Protein AF-A0A545SYM3-F1 (afdb_monomer_lite)

Radius of gyration: 13.39 Å; chains: 1; bounding box: 30×22×37 Å

Structure (mmCIF, N/CA/C/O backbone):
data_AF-A0A545SYM3-F1
#
_entry.id   AF-A0A545SYM3-F1
#
loop_
_atom_site.group_PDB
_atom_site.id
_atom_site.type_symbol
_atom_site.label_atom_id
_atom_site.label_alt_id
_atom_site.label_comp_id
_atom_site.label_asym_id
_atom_site.label_entity_id
_atom_site.label_seq_id
_atom_site.pdbx_PDB_ins_code
_atom_site.Cartn_x
_atom_site.Cartn_y
_atom_site.Cartn_z
_atom_site.occupancy
_atom_site.B_iso_or_equiv
_atom_site.auth_seq_id
_atom_site.auth_comp_id
_atom_site.auth_asym_id
_atom_site.auth_atom_id
_atom_site.pdbx_PDB_model_num
ATOM 1 N N . MET A 1 1 ? -0.976 -11.841 18.922 1.00 63.69 1 MET A N 1
ATOM 2 C CA . MET A 1 1 ? -0.346 -11.618 17.597 1.00 63.69 1 MET A CA 1
ATOM 3 C C . MET A 1 1 ? -1.337 -10.891 16.705 1.00 63.69 1 MET A C 1
ATOM 5 O O . MET A 1 1 ? -2.491 -11.298 16.674 1.00 63.69 1 MET A O 1
ATOM 9 N N . ARG A 1 2 ? -0.932 -9.825 16.006 1.00 76.88 2 ARG A N 1
ATOM 10 C CA . ARG A 1 2 ? -1.840 -9.090 15.114 1.00 76.88 2 ARG A CA 1
ATOM 11 C C . ARG A 1 2 ? -1.884 -9.761 13.742 1.00 76.88 2 ARG A C 1
ATOM 13 O O . ARG A 1 2 ? -0.850 -9.893 13.091 1.00 76.88 2 ARG A O 1
ATOM 20 N N . LYS A 1 3 ? -3.065 -10.189 13.298 1.00 89.44 3 LYS A N 1
ATOM 21 C CA . LYS A 1 3 ? -3.246 -10.820 11.984 1.0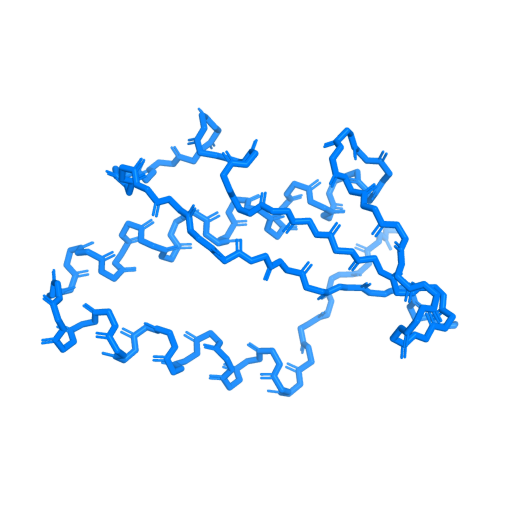0 89.44 3 LYS A CA 1
ATOM 22 C C . LYS A 1 3 ? -3.352 -9.752 10.895 1.00 89.44 3 LYS A C 1
ATOM 24 O O . LYS A 1 3 ? -4.063 -8.767 11.067 1.00 89.44 3 LYS A O 1
ATOM 29 N N . LEU A 1 4 ? -2.653 -9.957 9.781 1.00 92.12 4 LEU A N 1
ATOM 30 C CA . LEU A 1 4 ? -2.860 -9.196 8.551 1.00 92.12 4 LEU A CA 1
ATOM 31 C C . LEU A 1 4 ? -3.799 -9.983 7.639 1.00 92.12 4 LEU A C 1
ATOM 33 O O . LEU A 1 4 ? -3.509 -11.130 7.303 1.00 92.12 4 LEU A O 1
ATOM 37 N N . SER A 1 5 ? -4.883 -9.347 7.210 1.00 94.69 5 SER A N 1
ATOM 38 C CA . SER A 1 5 ? -5.790 -9.878 6.194 1.00 94.69 5 SER A CA 1
ATOM 39 C C . SER A 1 5 ? -5.868 -8.885 5.041 1.00 94.69 5 SER A C 1
ATOM 41 O O . SER A 1 5 ? -5.987 -7.684 5.267 1.00 94.69 5 SER A O 1
ATOM 43 N N . ILE A 1 6 ? -5.807 -9.385 3.809 1.00 96.19 6 ILE A N 1
ATOM 44 C CA . ILE A 1 6 ? -6.032 -8.581 2.604 1.00 96.19 6 ILE A CA 1
ATOM 45 C C . ILE A 1 6 ? -7.434 -8.909 2.102 1.00 96.19 6 ILE A C 1
ATOM 47 O O . ILE A 1 6 ? -7.745 -10.083 1.886 1.00 96.19 6 ILE A O 1
ATOM 51 N N . THR A 1 7 ? -8.279 -7.891 1.945 1.00 96.62 7 THR A N 1
ATOM 52 C CA . THR A 1 7 ? -9.651 -8.065 1.453 1.00 96.62 7 THR A CA 1
ATOM 53 C C . THR A 1 7 ? -9.659 -8.562 0.006 1.00 96.62 7 THR A C 1
ATOM 55 O O . THR A 1 7 ? -8.666 -8.438 -0.718 1.00 96.62 7 THR A O 1
ATOM 58 N N . ALA A 1 8 ? -10.790 -9.118 -0.437 1.00 97.50 8 ALA A N 1
ATOM 59 C CA . ALA A 1 8 ? -10.958 -9.524 -1.831 1.00 97.50 8 ALA A CA 1
ATOM 60 C C . ALA A 1 8 ? -10.740 -8.340 -2.790 1.00 97.50 8 ALA A C 1
ATOM 62 O O . ALA A 1 8 ? -9.965 -8.462 -3.733 1.00 97.50 8 ALA A O 1
ATOM 63 N N . THR A 1 9 ? -11.325 -7.176 -2.493 1.00 96.81 9 THR A N 1
ATOM 64 C CA . THR A 1 9 ? -11.146 -5.951 -3.289 1.00 96.81 9 THR A CA 1
ATOM 65 C C . THR A 1 9 ? -9.684 -5.518 -3.348 1.00 96.81 9 THR A C 1
ATOM 67 O O . THR A 1 9 ? -9.154 -5.338 -4.435 1.00 96.81 9 THR A O 1
ATOM 70 N N . ALA A 1 10 ? -8.976 -5.488 -2.213 1.00 97.19 10 ALA A N 1
ATOM 71 C CA . ALA A 1 10 ? -7.560 -5.125 -2.204 1.00 97.19 10 ALA A CA 1
ATOM 72 C C . ALA A 1 10 ? -6.688 -6.125 -2.989 1.00 97.19 10 ALA A C 1
ATOM 74 O O . ALA A 1 10 ? -5.698 -5.738 -3.604 1.00 97.19 10 ALA A O 1
ATOM 75 N N . ARG A 1 11 ? -7.042 -7.418 -3.015 1.00 97.88 11 ARG A N 1
ATOM 76 C CA . ARG A 1 11 ? -6.376 -8.410 -3.880 1.00 97.88 11 ARG A CA 1
ATOM 77 C C . ARG A 1 11 ? -6.601 -8.126 -5.367 1.00 97.88 11 ARG A C 1
ATOM 79 O O . ARG A 1 11 ? -5.657 -8.283 -6.147 1.00 97.88 11 ARG A O 1
ATOM 86 N N . TYR A 1 12 ? -7.810 -7.716 -5.753 1.00 98.25 12 TYR A N 1
ATOM 87 C CA . TYR A 1 12 ? -8.092 -7.285 -7.123 1.00 98.25 12 TYR A CA 1
ATOM 88 C C . TYR A 1 12 ? -7.291 -6.034 -7.481 1.00 98.25 12 TYR A C 1
ATOM 90 O O . TYR A 1 12 ? -6.600 -6.056 -8.495 1.00 98.25 12 TYR A O 1
ATOM 98 N N . ASP A 1 13 ? -7.263 -5.024 -6.608 1.00 97.81 13 ASP A N 1
ATOM 99 C CA . ASP A 1 13 ? -6.480 -3.800 -6.819 1.00 97.81 13 ASP A CA 1
ATOM 100 C C . ASP A 1 13 ? -4.993 -4.113 -7.024 1.00 97.81 13 ASP A C 1
ATOM 102 O O . ASP A 1 13 ? -4.373 -3.633 -7.968 1.00 97.81 13 ASP A O 1
ATOM 106 N N . LEU A 1 14 ? -4.405 -4.970 -6.180 1.00 97.31 14 LEU A N 1
ATOM 107 C CA . LEU A 1 14 ? -3.005 -5.385 -6.326 1.00 97.31 14 LEU A CA 1
ATOM 108 C C . LEU A 1 14 ? -2.748 -6.090 -7.666 1.00 97.31 14 LEU A C 1
ATOM 110 O O . LEU A 1 14 ? -1.714 -5.862 -8.295 1.00 97.31 14 LEU A O 1
ATOM 114 N N . THR A 1 15 ? -3.686 -6.928 -8.109 1.00 98.06 15 THR A N 1
ATOM 115 C CA . THR A 1 15 ? -3.582 -7.643 -9.388 1.00 98.06 15 THR A CA 1
ATOM 116 C C . THR A 1 15 ? -3.663 -6.677 -10.567 1.00 98.06 15 THR A C 1
ATOM 118 O O . THR A 1 15 ? -2.843 -6.762 -11.482 1.00 98.06 15 THR A O 1
ATOM 121 N N . ASP A 1 16 ? -4.605 -5.737 -10.527 1.00 98.25 16 ASP A N 1
ATOM 122 C CA . ASP A 1 16 ? -4.820 -4.757 -11.588 1.00 98.25 16 ASP A CA 1
ATOM 123 C C . ASP A 1 16 ? -3.658 -3.762 -11.686 1.00 98.25 16 ASP A C 1
ATOM 125 O O . ASP A 1 16 ? -3.094 -3.557 -12.761 1.00 98.25 16 ASP A O 1
ATOM 129 N N . ILE A 1 17 ? -3.179 -3.254 -10.542 1.00 96.62 17 ILE A N 1
ATOM 130 C CA . ILE A 1 17 ? -1.973 -2.420 -10.465 1.00 96.62 17 ILE A CA 1
ATOM 131 C C . ILE A 1 17 ? -0.790 -3.138 -11.106 1.00 96.62 17 ILE A C 1
ATOM 133 O O . ILE A 1 17 ? -0.048 -2.534 -11.885 1.00 96.62 17 ILE A O 1
ATOM 137 N N . ARG A 1 18 ? -0.600 -4.421 -10.786 1.00 97.62 18 ARG A N 1
ATOM 138 C CA . ARG A 1 18 ? 0.508 -5.203 -11.326 1.00 97.62 18 ARG A CA 1
ATOM 139 C C . ARG A 1 18 ? 0.369 -5.405 -12.831 1.00 97.62 18 ARG A C 1
ATOM 141 O O . ARG A 1 18 ? 1.352 -5.197 -13.536 1.00 97.62 18 ARG A O 1
ATOM 148 N N . LYS A 1 19 ? -0.822 -5.760 -13.323 1.00 98.44 19 LYS A N 1
ATOM 149 C CA . LYS A 1 19 ? -1.101 -5.909 -14.760 1.00 98.44 19 LYS A CA 1
ATOM 150 C C . LYS A 1 19 ? -0.823 -4.606 -15.507 1.00 98.44 19 LYS A C 1
ATOM 152 O O . LYS A 1 19 ? 0.035 -4.590 -16.381 1.00 98.44 19 LYS A O 1
ATOM 157 N N . TYR A 1 20 ? -1.435 -3.506 -15.070 1.00 97.81 20 TYR A N 1
ATOM 158 C CA . TYR A 1 20 ? -1.199 -2.177 -15.629 1.00 97.81 20 TYR A CA 1
ATOM 159 C C . TYR A 1 20 ? 0.294 -1.830 -15.654 1.00 97.81 20 TYR A C 1
ATOM 161 O O . TYR A 1 20 ? 0.808 -1.322 -16.648 1.00 97.81 20 TYR A O 1
ATOM 169 N N . THR A 1 21 ? 1.013 -2.116 -14.565 1.00 97.00 21 THR A N 1
ATOM 170 C CA . THR A 1 21 ? 2.437 -1.778 -14.465 1.00 97.00 21 THR A CA 1
ATOM 171 C C . THR A 1 21 ? 3.289 -2.636 -15.398 1.00 97.00 21 THR A C 1
ATOM 173 O O . THR A 1 21 ? 4.235 -2.116 -15.980 1.00 97.00 21 THR A O 1
ATOM 176 N N . ILE A 1 22 ? 2.951 -3.916 -15.593 1.00 98.38 22 ILE A N 1
ATOM 177 C CA . ILE A 1 22 ? 3.605 -4.765 -16.599 1.00 98.38 22 ILE A CA 1
ATOM 178 C C . ILE A 1 22 ? 3.386 -4.187 -17.997 1.00 98.38 22 ILE A C 1
ATOM 180 O O . ILE A 1 22 ? 4.355 -4.051 -18.739 1.00 98.38 22 ILE A O 1
ATOM 184 N N . ASP A 1 23 ? 2.149 -3.815 -18.324 1.00 98.38 23 ASP A N 1
ATOM 185 C CA . ASP A 1 23 ? 1.785 -3.345 -19.662 1.00 98.38 23 ASP A CA 1
ATOM 186 C C . ASP A 1 23 ? 2.486 -2.020 -20.022 1.00 98.38 23 ASP A C 1
ATOM 188 O O . ASP A 1 23 ? 2.844 -1.807 -21.177 1.00 98.38 23 ASP A O 1
ATOM 192 N N . HIS A 1 24 ? 2.746 -1.151 -19.036 1.00 97.31 24 HIS A N 1
ATOM 193 C CA . HIS A 1 24 ? 3.321 0.185 -19.266 1.00 97.31 24 HIS A CA 1
ATOM 194 C C . HIS A 1 24 ? 4.817 0.305 -18.934 1.00 97.31 24 HIS A C 1
ATOM 196 O O . HIS A 1 24 ? 5.501 1.163 -19.487 1.00 97.31 24 HIS A O 1
ATOM 202 N N . TYR A 1 25 ? 5.333 -0.514 -18.013 1.00 95.56 25 TYR A N 1
ATOM 203 C CA . TYR A 1 25 ? 6.695 -0.394 -17.464 1.00 95.56 25 TYR A CA 1
ATOM 204 C C . TYR A 1 25 ? 7.451 -1.730 -17.410 1.00 95.56 25 TYR A C 1
ATOM 206 O O . TYR A 1 25 ? 8.562 -1.809 -16.879 1.00 95.56 25 TYR A O 1
ATOM 214 N N . GLY A 1 26 ? 6.860 -2.799 -17.945 1.00 97.81 26 GLY A N 1
ATOM 215 C CA . GLY A 1 26 ? 7.449 -4.128 -17.959 1.00 97.81 26 GLY A CA 1
ATOM 216 C C . GLY A 1 26 ? 7.500 -4.801 -16.586 1.00 97.81 26 GLY A C 1
ATOM 217 O O . GLY A 1 26 ? 7.125 -4.266 -15.539 1.00 97.81 26 GLY A O 1
ATOM 218 N N . ARG A 1 27 ? 7.999 -6.040 -16.581 1.00 98.00 27 ARG A N 1
ATOM 219 C CA . ARG A 1 27 ? 8.063 -6.878 -15.371 1.00 98.00 27 ARG A CA 1
ATOM 220 C C . ARG A 1 27 ? 8.990 -6.317 -14.295 1.00 98.00 27 ARG A C 1
ATOM 222 O O . ARG A 1 27 ? 8.711 -6.516 -13.117 1.00 98.00 27 ARG A O 1
ATOM 229 N N . SER A 1 28 ? 10.060 -5.627 -14.691 1.00 96.88 28 SER A N 1
ATOM 230 C CA . SER A 1 28 ? 10.975 -4.971 -13.752 1.00 96.88 28 SER A CA 1
ATOM 231 C C . SER A 1 28 ? 10.262 -3.845 -12.995 1.00 96.88 28 SER A C 1
ATOM 233 O O . SER A 1 28 ? 10.214 -3.882 -11.766 1.00 96.88 28 SER A O 1
ATOM 235 N N . GLY A 1 29 ? 9.571 -2.943 -13.710 1.00 96.38 29 GLY A N 1
ATOM 236 C CA . GLY A 1 29 ? 8.767 -1.887 -13.090 1.00 96.38 29 GLY A CA 1
ATOM 237 C C . GLY A 1 29 ? 7.663 -2.438 -12.185 1.00 96.38 29 GLY A C 1
ATOM 238 O O . GLY A 1 29 ? 7.449 -1.933 -11.083 1.00 96.38 29 GLY A O 1
ATOM 239 N N . ALA A 1 30 ? 7.011 -3.530 -12.594 1.00 97.31 30 ALA A N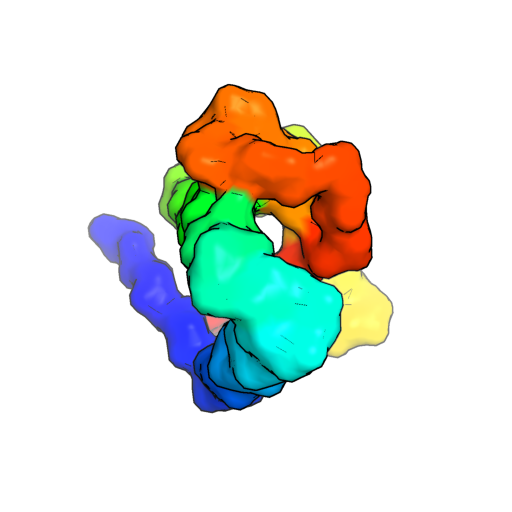 1
ATOM 240 C CA . ALA A 1 30 ? 6.032 -4.220 -11.755 1.00 97.31 30 ALA A CA 1
ATOM 241 C C . ALA A 1 30 ? 6.657 -4.802 -10.477 1.00 97.31 30 ALA A C 1
ATOM 243 O O . ALA A 1 30 ? 6.083 -4.665 -9.400 1.00 97.31 30 ALA A O 1
ATOM 244 N N . GLY A 1 31 ? 7.851 -5.396 -10.570 1.00 97.88 31 GLY A N 1
ATOM 245 C CA . GLY A 1 31 ? 8.594 -5.900 -9.414 1.00 97.88 31 GLY A CA 1
ATOM 246 C C . GLY A 1 31 ? 8.977 -4.793 -8.431 1.00 97.88 31 GLY A C 1
ATOM 247 O O . GLY A 1 31 ? 8.788 -4.948 -7.222 1.00 97.88 31 GLY A O 1
ATOM 248 N N . ALA A 1 32 ? 9.438 -3.650 -8.939 1.00 97.06 32 ALA A N 1
ATOM 249 C CA . ALA A 1 32 ? 9.730 -2.490 -8.109 1.00 97.06 32 ALA A CA 1
ATOM 250 C C . ALA A 1 32 ? 8.471 -1.954 -7.414 1.00 97.06 32 ALA A C 1
ATOM 252 O O . ALA A 1 32 ? 8.498 -1.659 -6.216 1.00 97.06 32 ALA A O 1
ATOM 253 N N . TYR A 1 33 ? 7.348 -1.862 -8.128 1.00 96.62 33 TYR A N 1
ATOM 254 C CA . TYR A 1 33 ? 6.091 -1.393 -7.546 1.00 96.62 33 TYR A CA 1
ATOM 255 C C . TYR A 1 33 ? 5.535 -2.371 -6.496 1.00 96.62 33 TYR A C 1
ATOM 257 O O . TYR A 1 33 ? 5.097 -1.943 -5.424 1.00 96.62 33 TYR A O 1
ATOM 265 N N . ASP A 1 34 ? 5.629 -3.680 -6.746 1.00 97.19 34 ASP A N 1
ATOM 266 C CA . ASP A 1 34 ? 5.279 -4.730 -5.782 1.00 97.19 34 ASP A CA 1
ATOM 267 C C . ASP A 1 34 ? 6.118 -4.605 -4.499 1.00 97.19 34 ASP A C 1
ATOM 269 O O . ASP A 1 34 ? 5.582 -4.717 -3.394 1.00 97.19 34 ASP A O 1
ATOM 273 N N . ALA A 1 35 ? 7.428 -4.352 -4.617 1.00 97.81 35 ALA A N 1
ATOM 274 C CA . ALA A 1 35 ? 8.316 -4.165 -3.466 1.00 97.81 35 ALA A CA 1
ATOM 275 C C . ALA A 1 35 ? 7.904 -2.955 -2.611 1.00 97.81 35 ALA A C 1
ATOM 277 O O . ALA A 1 35 ? 7.879 -3.042 -1.380 1.00 97.81 35 ALA A O 1
ATOM 278 N N . LEU A 1 36 ? 7.517 -1.854 -3.258 1.00 98.19 36 LEU A N 1
ATOM 279 C CA . LEU A 1 36 ? 7.043 -0.653 -2.581 1.00 98.19 36 LEU A CA 1
ATOM 280 C C . LEU A 1 36 ? 5.734 -0.895 -1.817 1.00 98.19 36 LEU A C 1
ATOM 282 O O . LEU A 1 36 ? 5.637 -0.561 -0.636 1.00 98.19 36 LEU A O 1
ATOM 286 N N . LEU A 1 37 ? 4.732 -1.491 -2.472 1.00 97.69 37 LEU A N 1
ATOM 287 C CA . LEU A 1 37 ? 3.440 -1.770 -1.840 1.00 97.69 37 LEU A CA 1
ATOM 288 C C . LEU A 1 37 ? 3.583 -2.769 -0.688 1.00 97.69 37 LEU A C 1
ATOM 290 O O . LEU A 1 37 ? 3.002 -2.557 0.376 1.00 97.69 37 LEU A O 1
ATOM 294 N N . LYS A 1 38 ? 4.409 -3.811 -0.849 1.00 97.31 38 LYS A N 1
ATOM 295 C CA . LYS A 1 38 ? 4.726 -4.758 0.232 1.00 97.31 38 LYS A CA 1
ATOM 296 C C . LYS A 1 38 ? 5.341 -4.055 1.437 1.00 97.31 38 LYS A C 1
ATOM 298 O O . LYS A 1 38 ? 4.945 -4.351 2.564 1.00 97.31 38 LYS A O 1
ATOM 303 N N . GLN A 1 39 ? 6.274 -3.125 1.220 1.00 98.12 39 GLN A N 1
ATOM 304 C CA . GLN A 1 39 ? 6.862 -2.371 2.324 1.00 98.12 39 GLN A CA 1
ATOM 305 C C . GLN A 1 39 ? 5.820 -1.485 3.011 1.00 98.12 39 GLN A C 1
ATOM 307 O O . GLN A 1 39 ? 5.758 -1.486 4.234 1.00 98.12 39 GLN A O 1
ATOM 312 N N . ALA A 1 40 ? 4.960 -0.800 2.256 1.00 97.81 40 ALA A N 1
ATOM 313 C CA . ALA A 1 40 ? 3.902 0.032 2.825 1.00 97.81 40 ALA A CA 1
ATOM 314 C C . ALA A 1 40 ? 2.862 -0.772 3.629 1.00 97.81 40 ALA A C 1
ATOM 316 O O . ALA A 1 40 ? 2.437 -0.333 4.696 1.00 97.81 40 ALA A O 1
ATOM 317 N N . ILE A 1 41 ? 2.509 -1.981 3.180 1.00 97.44 41 ILE A N 1
ATOM 318 C CA . ILE A 1 41 ? 1.642 -2.904 3.930 1.00 97.44 41 ILE A CA 1
ATOM 319 C C . ILE A 1 41 ? 2.334 -3.384 5.215 1.00 97.44 41 ILE A C 1
ATOM 321 O O . ILE A 1 41 ? 1.719 -3.405 6.280 1.00 97.44 41 ILE A O 1
ATOM 325 N N . ARG A 1 42 ? 3.620 -3.752 5.140 1.00 96.81 42 ARG A N 1
ATOM 326 C CA . ARG A 1 42 ? 4.409 -4.145 6.319 1.00 96.81 42 ARG A CA 1
ATOM 327 C C . ARG A 1 42 ? 4.499 -3.006 7.330 1.00 96.81 42 ARG A C 1
ATOM 329 O O . ARG A 1 42 ? 4.342 -3.237 8.520 1.00 96.81 42 ARG A O 1
ATOM 336 N N . ASP A 1 43 ? 4.709 -1.796 6.837 1.00 97.19 43 ASP A N 1
ATOM 337 C CA . ASP A 1 43 ? 4.829 -0.570 7.611 1.00 97.19 43 ASP A CA 1
ATOM 338 C C . ASP A 1 43 ? 3.568 -0.295 8.447 1.00 97.19 43 ASP A C 1
ATOM 340 O O . ASP A 1 43 ? 3.690 -0.058 9.648 1.00 97.19 43 ASP A O 1
ATOM 344 N N . VAL A 1 44 ? 2.370 -0.378 7.851 1.00 96.50 44 VAL A N 1
ATOM 345 C CA . VAL A 1 44 ? 1.099 -0.242 8.596 1.00 96.50 44 VAL A CA 1
ATOM 346 C C . VAL A 1 44 ? 0.814 -1.460 9.478 1.00 96.50 44 VAL A C 1
ATOM 348 O O . VAL A 1 44 ? 0.214 -1.335 10.545 1.00 96.50 44 VAL A O 1
ATOM 351 N N . TRP A 1 45 ? 1.275 -2.651 9.078 1.00 95.88 45 TRP A N 1
ATOM 352 C CA . TRP A 1 45 ? 1.157 -3.857 9.896 1.00 95.88 45 TRP A CA 1
ATOM 353 C C . TRP A 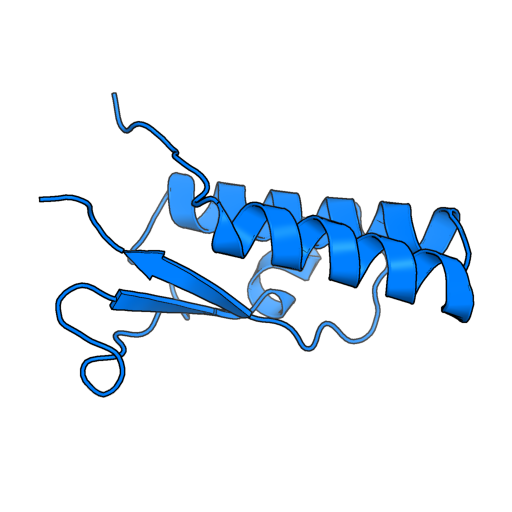1 45 ? 2.127 -3.890 11.085 1.00 95.88 45 TRP A C 1
ATOM 355 O O . TRP A 1 45 ? 1.849 -4.602 12.046 1.00 95.88 45 TRP A O 1
ATOM 365 N N . GLN A 1 46 ? 3.200 -3.110 11.101 1.00 95.94 46 GLN A N 1
ATOM 366 C CA . GLN A 1 46 ? 4.035 -2.942 12.292 1.00 95.94 46 GLN A CA 1
ATOM 367 C C . GLN A 1 46 ? 3.463 -1.854 13.201 1.00 95.94 46 GLN A C 1
ATOM 369 O O . GLN A 1 46 ? 3.217 -2.101 14.379 1.00 95.94 46 GLN A O 1
ATOM 374 N N . ASP A 1 47 ? 3.135 -0.696 12.632 1.00 96.56 47 ASP A N 1
ATOM 375 C CA . ASP A 1 47 ? 2.560 0.436 13.355 1.00 96.56 47 ASP A CA 1
ATOM 376 C C . ASP A 1 47 ? 1.427 1.076 12.526 1.00 96.56 47 ASP A C 1
ATOM 378 O O . ASP A 1 47 ? 1.698 1.795 11.562 1.00 96.56 47 ASP A O 1
ATOM 382 N N . PRO A 1 48 ? 0.148 0.836 12.872 1.00 95.69 48 PRO A N 1
ATOM 383 C CA . PRO A 1 48 ? -0.993 1.439 12.187 1.00 95.69 48 PRO A CA 1
ATOM 384 C C . PRO A 1 48 ? -1.088 2.944 12.442 1.00 95.69 48 PRO A C 1
ATOM 386 O O . PRO A 1 48 ? -1.652 3.689 11.653 1.00 95.69 48 PRO A O 1
ATOM 389 N N . PHE A 1 49 ? -0.562 3.432 13.559 1.00 96.44 49 PHE A N 1
ATOM 390 C CA . PHE A 1 49 ? -0.677 4.842 13.925 1.00 96.44 49 PHE A CA 1
ATOM 391 C C . PHE A 1 49 ? 0.564 5.640 13.530 1.00 96.44 49 PHE A C 1
ATOM 393 O O . PHE A 1 49 ? 0.674 6.819 13.862 1.00 96.44 49 PHE A O 1
ATOM 400 N N . ARG A 1 50 ? 1.457 5.021 12.750 1.00 95.75 50 ARG A N 1
ATOM 401 C CA . ARG A 1 50 ? 2.691 5.625 12.266 1.00 95.75 50 ARG A CA 1
ATOM 402 C C . ARG A 1 50 ? 2.473 6.984 11.593 1.00 95.75 50 ARG A C 1
ATOM 404 O O . ARG A 1 50 ? 1.440 7.188 10.936 1.00 95.75 50 ARG A O 1
ATOM 411 N N . PRO A 1 51 ? 3.480 7.878 11.625 1.00 97.38 51 PRO A N 1
ATOM 412 C CA . PRO A 1 51 ? 3.417 9.162 10.939 1.00 97.38 51 PRO A CA 1
ATOM 413 C C . PRO A 1 51 ? 2.965 9.034 9.480 1.00 97.38 51 PRO A C 1
ATOM 415 O O . PRO A 1 51 ? 3.477 8.218 8.706 1.00 97.38 51 PRO A O 1
ATOM 418 N N . GLY A 1 52 ? 1.975 9.852 9.120 1.00 96.44 52 GLY A N 1
ATOM 419 C CA . GLY A 1 52 ? 1.354 9.876 7.798 1.00 96.44 52 GLY A CA 1
ATOM 420 C C . GLY A 1 52 ? 0.185 8.908 7.609 1.00 96.44 52 GLY A C 1
ATOM 421 O O . GLY A 1 52 ? -0.510 9.019 6.598 1.00 96.44 52 GLY A O 1
ATOM 422 N N . SER A 1 53 ? -0.092 8.021 8.570 1.00 98.00 53 SER A N 1
ATOM 423 C CA . SER A 1 53 ? -1.373 7.325 8.605 1.00 98.00 53 SER A CA 1
ATOM 424 C C . SER A 1 53 ? -2.474 8.266 9.080 1.00 98.00 53 SER A C 1
ATOM 426 O O . SER A 1 53 ? -2.422 8.779 10.195 1.00 98.00 53 SER A O 1
ATOM 428 N N . LYS A 1 54 ? -3.520 8.430 8.272 1.00 98.00 54 LYS A N 1
ATOM 429 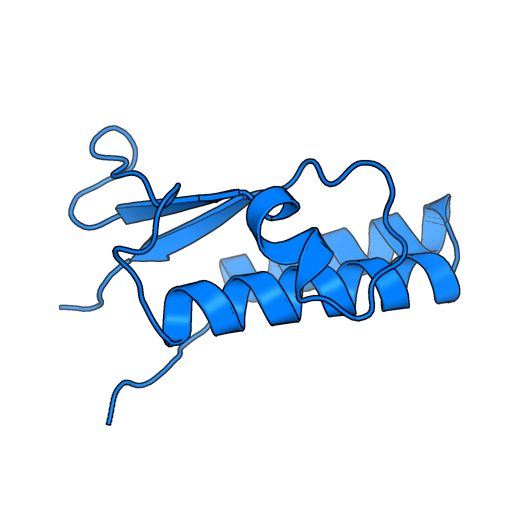C CA . LYS A 1 54 ? -4.599 9.387 8.542 1.00 98.00 54 LYS A CA 1
ATOM 430 C C . LYS A 1 54 ? -5.952 8.695 8.588 1.00 98.00 54 LYS A C 1
ATOM 432 O O . LYS A 1 54 ? -6.226 7.867 7.722 1.00 98.00 54 LYS A O 1
ATOM 437 N N . GLU A 1 55 ? -6.779 9.062 9.559 1.00 97.56 55 GLU A N 1
ATOM 438 C CA . GLU A 1 55 ? -8.179 8.631 9.625 1.00 97.56 55 GLU A CA 1
ATOM 439 C C . GLU A 1 55 ? -8.968 9.142 8.428 1.00 97.56 55 GLU A C 1
ATOM 441 O O . GLU A 1 55 ? -8.641 10.180 7.841 1.00 97.56 55 GLU A O 1
ATOM 446 N N . ARG A 1 56 ? -9.967 8.352 8.040 1.00 97.38 56 ARG A N 1
ATOM 447 C CA . ARG A 1 56 ? -10.846 8.608 6.904 1.00 97.38 56 ARG A CA 1
ATOM 448 C C . ARG A 1 56 ? -12.315 8.446 7.314 1.00 97.38 56 ARG A C 1
ATOM 450 O O . ARG A 1 56 ? -12.981 7.548 6.791 1.00 97.38 56 ARG A O 1
ATOM 457 N N . PRO A 1 57 ? -12.821 9.253 8.269 1.00 96.00 57 PRO A N 1
ATOM 458 C CA . PRO A 1 57 ? -14.214 9.166 8.711 1.00 96.00 57 PRO A CA 1
ATOM 459 C C . PRO A 1 57 ? -15.216 9.387 7.569 1.00 96.00 57 PRO A C 1
ATOM 461 O O . PRO A 1 57 ? -16.328 8.878 7.629 1.00 96.00 57 PRO A O 1
ATOM 464 N N . GLU A 1 58 ? -14.810 10.083 6.506 1.00 96.88 58 GLU A N 1
ATOM 465 C CA . GLU A 1 58 ? -15.589 10.273 5.284 1.00 96.88 58 GLU A CA 1
ATOM 466 C C . GLU A 1 58 ? -15.783 8.988 4.460 1.00 96.88 58 GLU A C 1
ATOM 468 O O . GLU A 1 58 ? -16.698 8.923 3.646 1.00 96.88 58 GLU A O 1
ATOM 473 N N . ILE A 1 59 ? -14.937 7.968 4.658 1.00 94.88 59 ILE A N 1
ATOM 474 C CA . ILE A 1 59 ? -15.063 6.648 4.016 1.00 94.88 59 ILE A CA 1
ATOM 475 C C . ILE A 1 59 ? -15.799 5.678 4.947 1.00 94.88 59 ILE A C 1
ATOM 477 O O . ILE A 1 59 ? -16.591 4.855 4.494 1.00 94.88 59 ILE A O 1
ATOM 481 N N . GLY A 1 60 ? -15.529 5.756 6.251 1.00 92.81 60 GLY A N 1
ATOM 482 C CA . GLY A 1 60 ? -16.186 4.928 7.254 1.00 92.81 60 GLY A CA 1
ATOM 483 C C . GLY A 1 60 ? -15.442 4.886 8.590 1.00 92.81 60 GLY A C 1
ATOM 484 O O . GLY A 1 60 ? -14.293 5.332 8.693 1.00 92.81 60 GLY A O 1
ATOM 485 N N . PRO A 1 61 ? -16.078 4.334 9.637 1.00 91.69 61 PRO A N 1
ATOM 486 C CA . PRO A 1 61 ? -15.471 4.233 10.957 1.00 91.69 61 PRO A CA 1
ATOM 487 C C . PRO A 1 61 ? -14.244 3.316 10.930 1.00 91.69 61 PRO A C 1
ATOM 489 O O . PRO A 1 61 ? -14.231 2.292 10.249 1.00 91.69 61 PRO A O 1
ATOM 492 N N . ASN A 1 62 ? -13.211 3.672 11.698 1.00 92.00 62 ASN A N 1
ATOM 493 C CA . ASN A 1 62 ? -11.961 2.910 11.833 1.00 92.00 62 ASN A CA 1
ATOM 494 C C . ASN A 1 62 ? -11.169 2.699 10.529 1.00 92.00 62 ASN A C 1
ATOM 496 O O . ASN A 1 62 ? -10.221 1.908 10.515 1.00 92.00 62 ASN A O 1
ATOM 500 N N . ILE A 1 63 ? -11.511 3.409 9.449 1.00 96.56 63 ILE A N 1
ATOM 501 C CA . ILE A 1 63 ? -10.758 3.387 8.196 1.00 96.56 63 ILE A CA 1
ATOM 502 C C . ILE A 1 63 ? -9.632 4.411 8.266 1.00 96.56 63 ILE A C 1
ATOM 504 O O . ILE A 1 63 ? -9.797 5.555 8.698 1.00 96.56 63 ILE A O 1
ATOM 508 N N . ARG A 1 64 ? -8.457 3.990 7.809 1.00 98.00 64 ARG A N 1
ATOM 509 C CA . ARG A 1 64 ? -7.262 4.816 7.716 1.00 98.00 64 ARG A CA 1
ATOM 510 C C . ARG A 1 64 ? -6.652 4.672 6.333 1.00 98.00 64 ARG A C 1
ATOM 512 O O . ARG A 1 64 ? -6.787 3.644 5.670 1.00 98.00 64 ARG A O 1
ATOM 519 N N . SER A 1 65 ? -5.946 5.711 5.909 1.00 98.31 65 SER A N 1
ATOM 520 C CA . SER A 1 65 ? -5.133 5.681 4.698 1.00 98.31 65 SER A CA 1
ATOM 521 C C . SER A 1 65 ? -3.659 5.881 5.016 1.00 98.31 65 SER A C 1
ATOM 523 O O . SER A 1 65 ? -3.314 6.585 5.968 1.00 98.31 65 SER A O 1
ATOM 525 N N . TYR A 1 66 ? -2.798 5.309 4.182 1.00 98.31 66 TYR A N 1
ATOM 526 C CA . TYR A 1 66 ? -1.355 5.474 4.275 1.00 98.31 66 TYR A CA 1
ATOM 527 C C . TYR A 1 66 ? -0.726 5.584 2.883 1.00 98.31 66 TYR A C 1
ATOM 529 O O . TYR A 1 66 ? -0.938 4.726 2.026 1.00 98.31 66 TYR A O 1
ATOM 537 N N . HIS A 1 67 ? 0.028 6.655 2.632 1.00 98.12 67 HIS A N 1
ATOM 538 C CA . HIS A 1 67 ? 0.594 6.923 1.308 1.00 98.12 67 HIS A CA 1
ATOM 539 C C . HIS A 1 67 ? 1.884 6.126 1.068 1.00 98.12 67 HIS A C 1
ATOM 541 O O . HIS A 1 67 ? 2.822 6.219 1.858 1.00 98.12 67 HIS A O 1
ATOM 547 N N . SER A 1 68 ? 1.979 5.408 -0.058 1.00 97.06 68 SER A N 1
ATOM 548 C CA . SER A 1 68 ? 3.118 4.517 -0.358 1.00 97.06 68 SER A CA 1
ATOM 549 C C . SER A 1 68 ? 4.470 5.233 -0.452 1.00 97.06 68 SER A C 1
ATOM 551 O O . SER A 1 68 ? 5.491 4.645 -0.107 1.00 97.06 68 SER A O 1
ATOM 553 N N . THR A 1 69 ? 4.501 6.517 -0.837 1.00 97.06 69 THR A N 1
ATOM 55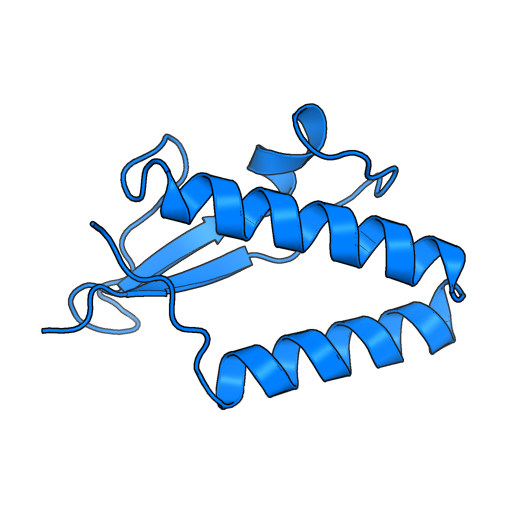4 C CA . THR A 1 69 ? 5.732 7.342 -0.828 1.00 97.06 69 THR A CA 1
ATOM 555 C C . THR A 1 69 ? 6.449 7.317 0.514 1.00 97.06 69 THR A C 1
ATOM 557 O O . THR A 1 69 ? 7.676 7.322 0.545 1.00 97.06 69 THR A O 1
ATOM 560 N N . LEU A 1 70 ? 5.702 7.248 1.618 1.00 97.19 70 LEU A N 1
ATOM 561 C CA . LEU A 1 70 ? 6.271 7.264 2.963 1.00 97.19 70 LEU A CA 1
ATOM 562 C C . LEU A 1 70 ? 7.105 6.012 3.261 1.00 97.19 70 LEU A C 1
ATOM 564 O O . LEU A 1 70 ? 7.896 6.036 4.200 1.00 97.19 70 LEU A O 1
ATOM 568 N N . SER A 1 71 ? 6.957 4.949 2.467 1.00 96.94 71 SER A N 1
ATOM 569 C CA . SER A 1 71 ? 7.696 3.686 2.570 1.00 96.94 71 SER A CA 1
ATOM 570 C C . SER A 1 71 ? 8.865 3.558 1.608 1.00 96.94 71 SER A C 1
ATOM 572 O O . SER A 1 71 ? 9.620 2.596 1.723 1.00 96.94 71 SER A O 1
ATOM 574 N N . ARG A 1 72 ? 9.037 4.508 0.681 1.00 95.50 72 ARG A N 1
ATOM 575 C CA . ARG A 1 72 ? 10.022 4.416 -0.405 1.00 95.50 72 ARG A CA 1
ATOM 576 C C . ARG A 1 72 ? 11.435 4.153 0.113 1.00 95.50 72 ARG A C 1
ATOM 578 O O . ARG A 1 72 ? 12.072 3.215 -0.345 1.00 95.50 72 ARG A O 1
ATOM 585 N N . GLU A 1 73 ? 11.878 4.913 1.112 1.00 94.56 73 GLU A N 1
ATOM 586 C CA . GLU A 1 73 ? 13.232 4.809 1.687 1.00 94.56 73 GLU A CA 1
ATOM 587 C C . GLU A 1 73 ? 13.514 3.469 2.379 1.00 94.56 73 GLU A C 1
ATOM 589 O O . GLU A 1 73 ? 14.664 3.062 2.484 1.00 94.56 73 GLU A O 1
ATOM 594 N N . ARG A 1 74 ? 12.472 2.767 2.839 1.00 95.62 74 ARG A N 1
ATOM 595 C CA . ARG A 1 74 ? 12.590 1.437 3.464 1.00 95.62 74 ARG A CA 1
ATOM 596 C C . ARG A 1 74 ? 12.302 0.298 2.491 1.00 95.62 74 ARG A C 1
ATOM 598 O O . ARG A 1 74 ? 12.318 -0.864 2.885 1.00 95.62 74 ARG A O 1
ATOM 605 N N . SER A 1 75 ? 11.959 0.614 1.247 1.00 95.31 75 SER A N 1
ATOM 606 C CA . SER A 1 75 ? 11.635 -0.378 0.230 1.00 95.31 75 SER A CA 1
ATOM 607 C C . SER A 1 75 ? 12.850 -0.647 -0.652 1.00 95.31 75 SER A C 1
ATOM 609 O O . SER A 1 75 ? 13.618 0.262 -0.942 1.00 95.31 75 SER A O 1
ATOM 611 N N . ALA A 1 76 ? 12.981 -1.872 -1.159 1.00 91.81 76 ALA A N 1
ATOM 612 C CA . ALA A 1 76 ? 13.955 -2.205 -2.204 1.00 91.81 76 ALA A CA 1
ATOM 613 C C . ALA A 1 76 ? 13.484 -1.752 -3.610 1.00 91.81 76 ALA A C 1
ATOM 615 O O . ALA A 1 76 ? 13.813 -2.383 -4.608 1.00 91.81 76 ALA A O 1
ATOM 616 N N . SER A 1 77 ? 12.631 -0.724 -3.681 1.00 94.38 77 SER A N 1
ATOM 617 C CA . SER A 1 77 ? 11.997 -0.235 -4.909 1.00 94.38 77 SER A CA 1
ATOM 618 C C . SER A 1 77 ? 12.751 0.960 -5.480 1.00 94.38 77 SER A C 1
ATOM 620 O O . SER A 1 77 ? 13.153 1.851 -4.736 1.00 94.38 77 SER A O 1
ATOM 622 N N . ASP A 1 78 ? 12.848 1.035 -6.805 1.00 93.31 78 ASP A N 1
ATOM 623 C CA . ASP A 1 78 ? 13.378 2.182 -7.548 1.00 93.31 78 ASP A CA 1
ATOM 624 C C . ASP A 1 78 ? 12.275 3.102 -8.119 1.00 93.31 78 ASP A C 1
ATOM 626 O O . ASP A 1 78 ? 12.549 4.011 -8.910 1.00 93.31 78 ASP A O 1
ATOM 630 N N . VAL A 1 79 ? 11.013 2.923 -7.697 1.00 94.38 79 VAL A N 1
ATOM 631 C CA . VAL A 1 79 ? 9.887 3.763 -8.136 1.00 94.38 79 VAL A CA 1
ATOM 632 C C . VAL A 1 79 ? 10.111 5.218 -7.709 1.00 94.38 79 VAL A C 1
ATOM 634 O O . VAL A 1 79 ? 9.959 5.590 -6.543 1.00 94.38 79 VAL A O 1
ATOM 637 N N . LYS A 1 80 ? 10.413 6.077 -8.690 1.00 91.31 80 LYS A N 1
ATOM 638 C CA . LYS A 1 80 ? 10.746 7.497 -8.473 1.00 91.31 80 LYS A CA 1
ATOM 639 C C . LYS A 1 80 ? 9.582 8.313 -7.912 1.00 91.31 80 LYS A C 1
ATOM 641 O O . LYS A 1 80 ? 9.773 9.162 -7.040 1.00 91.31 80 LYS A O 1
ATOM 646 N N . SER A 1 81 ? 8.368 8.044 -8.390 1.00 91.12 81 SER A N 1
ATOM 647 C CA . SER A 1 81 ? 7.173 8.823 -8.047 1.00 91.12 81 SER A CA 1
ATOM 648 C C . SER A 1 81 ? 6.006 7.924 -7.638 1.00 91.12 81 SER A C 1
ATOM 650 O O . SER A 1 81 ? 5.100 7.696 -8.442 1.00 91.12 81 SER A O 1
ATOM 652 N N . PRO A 1 82 ? 5.991 7.409 -6.397 1.00 91.50 82 PRO A N 1
ATOM 653 C CA . PRO A 1 82 ? 4.836 6.690 -5.881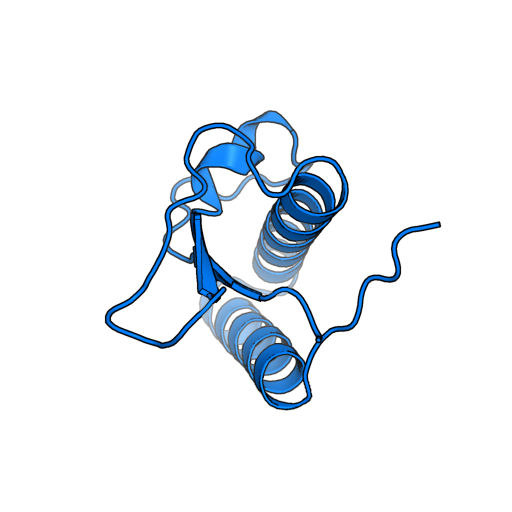 1.00 91.50 82 PRO A CA 1
ATOM 654 C C . PRO A 1 82 ? 3.606 7.591 -5.790 1.00 91.50 82 PRO A C 1
ATOM 656 O O . PRO A 1 82 ? 3.691 8.704 -5.273 1.00 91.50 82 PRO A O 1
ATOM 659 N N . ARG A 1 83 ? 2.456 7.111 -6.272 1.00 90.56 83 ARG A N 1
ATOM 660 C CA . ARG A 1 83 ? 1.196 7.886 -6.283 1.00 90.56 83 ARG A CA 1
ATOM 661 C C . ARG A 1 83 ? 0.039 7.217 -5.548 1.00 90.56 83 ARG A C 1
ATOM 663 O O . ARG A 1 83 ? -1.033 7.795 -5.434 1.00 90.56 83 ARG A O 1
ATOM 670 N N . ARG A 1 84 ? 0.223 5.973 -5.102 1.00 94.81 84 ARG A N 1
ATOM 671 C CA . ARG A 1 84 ? -0.857 5.166 -4.519 1.00 94.81 84 ARG A CA 1
ATOM 672 C C . ARG A 1 84 ? -0.844 5.237 -2.999 1.00 94.81 84 ARG A C 1
ATOM 674 O O . ARG A 1 84 ? 0.211 5.400 -2.382 1.00 94.81 84 ARG A O 1
ATOM 681 N N . PHE A 1 85 ? -2.008 5.054 -2.399 1.00 96.56 85 PHE A N 1
ATOM 682 C CA . PHE A 1 85 ? -2.179 4.896 -0.962 1.00 96.56 85 PHE A CA 1
ATOM 683 C C . PHE A 1 85 ? -2.872 3.567 -0.666 1.00 96.56 85 PHE A C 1
ATOM 685 O O . PHE A 1 85 ? -3.528 2.990 -1.528 1.00 96.56 85 PHE A O 1
ATOM 692 N N . ILE A 1 86 ? -2.693 3.080 0.555 1.00 97.19 86 ILE A N 1
ATOM 693 C CA . ILE A 1 86 ? -3.361 1.894 1.082 1.00 97.19 86 ILE A CA 1
ATOM 694 C C . ILE A 1 86 ? -4.512 2.375 1.950 1.00 97.19 86 ILE A C 1
ATOM 696 O O . ILE A 1 86 ? -4.295 3.231 2.808 1.00 97.19 86 ILE A O 1
ATOM 700 N N . LEU A 1 87 ? -5.701 1.813 1.751 1.00 97.75 87 LEU A N 1
ATOM 701 C CA . LEU A 1 87 ? -6.786 1.871 2.725 1.00 97.75 87 LEU A CA 1
ATOM 702 C C . LEU A 1 87 ? -6.749 0.612 3.580 1.00 97.75 87 LEU A C 1
ATOM 704 O O . LEU A 1 87 ? -6.593 -0.495 3.066 1.00 97.75 87 LEU A O 1
ATOM 708 N N . TYR A 1 88 ? -6.883 0.782 4.886 1.00 97.06 88 TYR A N 1
ATOM 709 C CA . TYR A 1 88 ? -6.952 -0.327 5.822 1.00 97.06 88 TYR A CA 1
ATOM 710 C C . TYR A 1 88 ? -7.835 0.053 7.008 1.00 97.06 88 TYR A C 1
ATOM 712 O O . TYR A 1 88 ? -8.096 1.229 7.261 1.00 97.06 88 TYR A O 1
ATOM 720 N N . PHE A 1 89 ? -8.313 -0.955 7.722 1.00 95.88 89 PHE A N 1
ATOM 721 C CA . PHE A 1 89 ? -9.203 -0.784 8.858 1.00 95.88 89 PHE A CA 1
ATOM 722 C C . PHE A 1 89 ? -8.927 -1.854 9.904 1.00 95.88 89 PHE A C 1
ATOM 724 O O . PHE A 1 89 ? -8.373 -2.916 9.600 1.00 95.88 89 PHE A O 1
ATOM 731 N N . PHE A 1 90 ? -9.312 -1.566 11.140 1.00 92.00 90 PHE A N 1
ATOM 732 C CA . PHE A 1 90 ? -9.338 -2.571 12.191 1.00 92.00 90 PHE A CA 1
ATOM 733 C C . PHE A 1 90 ? -10.629 -3.368 12.054 1.00 92.00 90 PHE A C 1
ATOM 735 O O . PHE A 1 90 ? -11.716 -2.791 12.066 1.00 92.00 90 PHE A O 1
ATOM 742 N N . ALA A 1 91 ? -10.501 -4.683 11.870 1.00 83.19 91 ALA A N 1
ATOM 743 C CA . ALA A 1 91 ? -11.653 -5.561 11.989 1.00 83.19 91 ALA A CA 1
ATOM 744 C C . ALA A 1 91 ? -12.196 -5.469 13.431 1.00 83.19 91 ALA A C 1
ATOM 746 O O . ALA A 1 91 ? -11.375 -5.348 14.349 1.00 83.19 91 ALA A O 1
ATOM 747 N N . PRO A 1 92 ? -13.527 -5.472 13.613 1.00 69.88 92 PRO A N 1
ATOM 748 C CA . PRO A 1 92 ? -14.143 -5.517 14.934 1.00 69.88 92 PRO A CA 1
ATOM 749 C C . PRO A 1 92 ? -13.780 -6.794 15.703 1.00 69.88 92 PRO A C 1
ATOM 751 O O . PRO A 1 92 ? -13.446 -7.816 15.052 1.00 69.88 92 PRO A O 1
#

InterPro domains:
  IPR035093 Toxin-antitoxin system, RelE/ParE toxin domain superfamily [G3DSA:3.30.2310.20] (1-89)

Sequence (92 aa):
MRKLSITATARYDLTDIRKYTIDHYGRSGAGAYDALLKQAIRDVWQDPFRPGSKERPEIGPNIRSYHSTLSRERSASDVKSPRRFILYFFAP

Organism: NCBI:txid2591009

Secondary structure (DSSP, 8-state):
-PPP---HHHHHHHHHHHHHHHHHHHHHHHHHHHHHHHHHHHHHHH-TT-TT-EE-TTT-TTEEEEEGGGGGGGSS---SS---EEEEE---

pLDDT: mean 95.24, std 5.31, range [63.69, 98.44]

Foldseek 3Di:
DDDDDQDPVNVVVLVVQLVVQCVPPNPLSSVLVVQLVVQQSVVCVVPVPDPQWADDVVVHPQKTKHFSVVRNVVTPHPPPDGDDIDIDGDDD